Protein AF-A0A9D9DUJ6-F1 (afdb_monomer)

pLDDT: mean 85.89, std 16.17, range [41.5, 97.38]

Mean predicted aligned error: 7.03 Å

Structure (mmCIF, N/CA/C/O backbone):
data_AF-A0A9D9DUJ6-F1
#
_entry.id   AF-A0A9D9DUJ6-F1
#
loop_
_atom_site.group_PDB
_atom_site.id
_atom_site.type_symbol
_atom_site.label_atom_id
_atom_site.label_alt_id
_atom_site.label_comp_id
_atom_site.label_asym_id
_atom_site.label_entity_id
_atom_site.label_seq_id
_atom_site.pdbx_PDB_ins_code
_atom_site.Cartn_x
_atom_site.Cartn_y
_atom_site.Cartn_z
_atom_site.occupancy
_atom_site.B_iso_or_equiv
_atom_site.auth_seq_id
_atom_site.auth_comp_id
_atom_site.auth_asym_id
_atom_site.auth_atom_id
_atom_site.pdbx_PDB_model_num
ATOM 1 N N . MET A 1 1 ? 1.454 15.349 -31.235 1.00 41.50 1 MET A N 1
ATOM 2 C CA . MET A 1 1 ? 2.273 14.343 -30.536 1.00 41.50 1 MET A CA 1
ATOM 3 C C . MET A 1 1 ? 1.724 14.280 -29.131 1.00 41.50 1 MET A C 1
ATOM 5 O O . MET A 1 1 ? 2.059 15.144 -28.350 1.00 41.50 1 MET A O 1
ATOM 9 N N . ASP A 1 2 ? 0.803 13.371 -28.855 1.00 56.22 2 ASP A N 1
ATOM 10 C CA . AS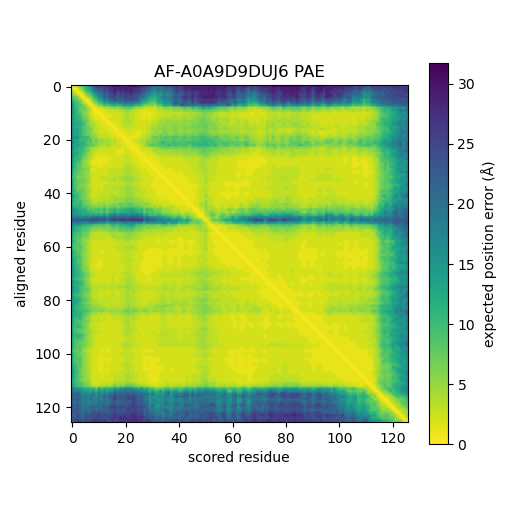P A 1 2 ? 0.225 13.199 -27.519 1.00 56.22 2 ASP A CA 1
ATOM 11 C C . ASP A 1 2 ? -0.470 11.842 -27.498 1.00 56.22 2 ASP A C 1
ATOM 13 O O . ASP A 1 2 ? -1.042 11.473 -28.523 1.00 56.22 2 ASP A O 1
ATOM 17 N N . ASN A 1 3 ? -0.345 11.116 -26.381 1.00 49.31 3 ASN A N 1
ATOM 18 C CA . ASN A 1 3 ? -1.138 9.954 -25.927 1.00 49.31 3 ASN A CA 1
ATOM 19 C C . ASN A 1 3 ? -0.272 8.948 -25.142 1.00 49.31 3 ASN A C 1
ATOM 21 O O . ASN A 1 3 ? -0.296 7.745 -25.405 1.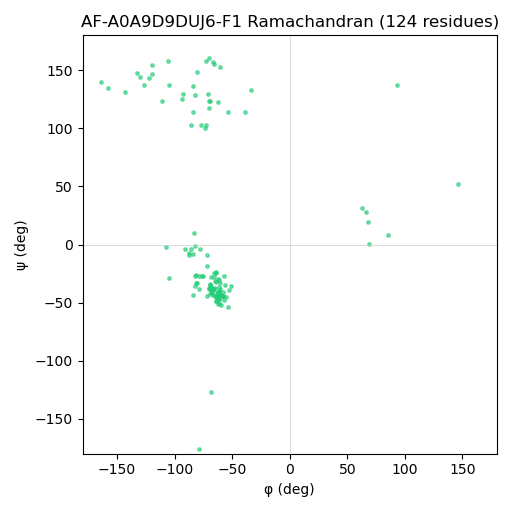00 49.31 3 ASN A O 1
ATOM 25 N N . ALA A 1 4 ? 0.458 9.408 -24.122 1.00 45.84 4 ALA A N 1
ATOM 26 C CA . ALA A 1 4 ? 0.681 8.539 -22.970 1.00 45.84 4 ALA A CA 1
ATOM 27 C C . ALA A 1 4 ? -0.655 8.509 -22.213 1.00 45.84 4 ALA A C 1
ATOM 29 O O . ALA A 1 4 ? -1.048 9.493 -21.593 1.00 45.84 4 ALA A O 1
ATOM 30 N N . PHE A 1 5 ? -1.414 7.434 -22.429 1.00 51.53 5 PHE A N 1
ATOM 31 C CA . PHE A 1 5 ? -2.761 7.183 -21.921 1.00 51.53 5 PHE A CA 1
ATOM 32 C C . PHE A 1 5 ? -3.002 7.768 -20.523 1.00 51.53 5 PHE A C 1
ATOM 34 O O . PHE A 1 5 ? -2.212 7.523 -19.614 1.00 51.53 5 PHE A O 1
ATOM 41 N N . LYS A 1 6 ? -4.144 8.457 -20.348 1.00 54.38 6 LYS A N 1
ATOM 42 C CA . LYS A 1 6 ? -4.743 8.737 -19.032 1.00 54.38 6 LYS A CA 1
ATOM 43 C C . LYS A 1 6 ? -4.570 7.493 -18.163 1.00 54.38 6 LYS A C 1
ATOM 45 O O . LYS A 1 6 ? -5.107 6.438 -18.506 1.00 54.38 6 LYS A O 1
ATOM 50 N N . THR A 1 7 ? -3.776 7.604 -17.107 1.00 58.25 7 THR A N 1
ATOM 51 C CA . THR A 1 7 ? -3.497 6.512 -16.182 1.00 58.25 7 THR A CA 1
ATOM 52 C C . THR A 1 7 ? -4.828 5.962 -15.684 1.00 58.25 7 THR A C 1
ATOM 54 O O . THR A 1 7 ? -5.603 6.680 -15.058 1.00 58.25 7 THR A O 1
ATOM 57 N N . LYS A 1 8 ? -5.151 4.713 -16.042 1.00 75.50 8 LYS A N 1
ATOM 58 C CA . LYS A 1 8 ? -6.394 4.076 -15.604 1.00 75.50 8 LYS A CA 1
ATOM 59 C C . LYS A 1 8 ? -6.201 3.648 -14.158 1.00 75.50 8 LYS A C 1
ATOM 61 O O . LYS A 1 8 ? -5.517 2.657 -13.908 1.00 75.50 8 LYS A O 1
ATOM 66 N N . SER A 1 9 ? -6.774 4.406 -13.230 1.00 89.12 9 SER A N 1
ATOM 67 C CA . SER A 1 9 ? -6.972 3.908 -11.879 1.00 89.12 9 SER A CA 1
ATOM 68 C C . SER A 1 9 ? -7.872 2.669 -11.908 1.00 89.12 9 SER A C 1
ATOM 70 O O . SER A 1 9 ? -8.657 2.450 -12.840 1.00 89.12 9 SER A O 1
ATOM 72 N N . ARG A 1 10 ? -7.696 1.802 -10.916 1.00 93.25 10 ARG A N 1
ATOM 73 C CA . ARG A 1 10 ? -8.434 0.555 -10.733 1.00 93.25 10 ARG A CA 1
ATOM 74 C C . ARG A 1 10 ? -9.013 0.548 -9.327 1.00 93.25 10 ARG A C 1
ATOM 76 O O . ARG A 1 10 ? -8.316 0.880 -8.375 1.00 93.25 10 ARG A O 1
ATOM 83 N N . HIS A 1 11 ? -10.262 0.115 -9.216 1.00 95.00 11 HIS A N 1
ATOM 84 C CA . HIS A 1 11 ? -10.893 -0.149 -7.931 1.00 95.00 11 HIS A CA 1
ATOM 85 C C . HIS A 1 11 ? -10.707 -1.623 -7.573 1.00 95.00 11 HIS A C 1
ATOM 87 O O . HIS A 1 11 ? -10.993 -2.493 -8.398 1.00 95.00 11 HIS A O 1
ATOM 93 N N . ILE A 1 12 ? -10.222 -1.899 -6.366 1.00 94.81 12 ILE A N 1
ATOM 94 C CA . ILE A 1 12 ? -9.968 -3.251 -5.866 1.00 94.81 12 ILE A CA 1
ATOM 95 C C . ILE A 1 12 ? -10.603 -3.446 -4.48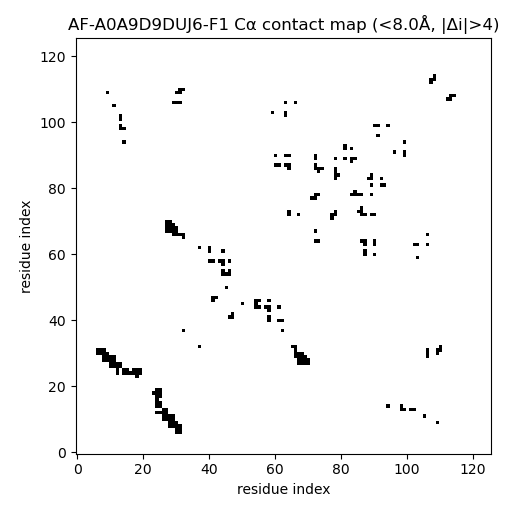8 1.00 94.81 12 ILE A C 1
ATOM 97 O O . ILE A 1 12 ? -10.622 -2.540 -3.656 1.00 94.81 12 ILE A O 1
ATOM 101 N N . CYS A 1 13 ? -11.101 -4.653 -4.231 1.00 94.19 13 CYS A N 1
ATOM 102 C CA . CYS A 1 13 ? -11.514 -5.056 -2.893 1.00 94.19 13 CYS A CA 1
ATOM 103 C C . CYS A 1 13 ? -10.279 -5.589 -2.155 1.00 94.19 13 CYS A C 1
ATOM 105 O O . CYS A 1 13 ? -9.812 -6.695 -2.432 1.00 94.19 13 CYS A O 1
ATOM 107 N N . VAL A 1 14 ? -9.705 -4.777 -1.262 1.00 92.62 14 VAL A N 1
ATOM 108 C CA . VAL A 1 14 ? -8.532 -5.178 -0.459 1.00 92.62 14 VAL A CA 1
ATOM 109 C C . VAL A 1 14 ? -8.957 -5.988 0.764 1.00 92.62 14 VAL A C 1
ATOM 111 O O . VAL A 1 14 ? -8.258 -6.917 1.163 1.00 92.62 14 VAL A O 1
ATOM 114 N N . SER A 1 15 ? -10.101 -5.640 1.354 1.00 92.25 15 SER A N 1
ATOM 115 C CA . SER A 1 15 ? -10.657 -6.310 2.525 1.00 92.25 15 SER A CA 1
ATOM 116 C C . SER A 1 15 ? -12.160 -6.072 2.618 1.00 92.25 15 SER A C 1
ATOM 118 O O . SER A 1 15 ? -12.616 -4.935 2.539 1.00 92.25 15 SER A O 1
ATOM 120 N N . GLU A 1 16 ? -12.916 -7.136 2.887 1.00 92.25 16 GLU A N 1
ATOM 121 C CA . GLU A 1 16 ? -14.362 -7.077 3.147 1.00 92.25 16 GLU A CA 1
ATOM 122 C C . GLU A 1 16 ? -14.707 -6.451 4.512 1.00 92.25 16 GLU A C 1
ATOM 124 O O . GLU A 1 16 ? -15.876 -6.198 4.809 1.00 92.25 16 GLU A O 1
ATOM 129 N N . ARG A 1 17 ? -13.696 -6.210 5.363 1.00 94.50 17 ARG A N 1
ATOM 130 C CA . ARG A 1 17 ? -13.872 -5.662 6.717 1.00 94.50 17 ARG A CA 1
ATOM 131 C C . ARG A 1 17 ? -14.172 -4.171 6.722 1.00 94.50 17 ARG A C 1
ATOM 133 O O . ARG A 1 17 ? -14.780 -3.691 7.674 1.00 94.50 17 ARG A O 1
ATOM 140 N N . PHE A 1 18 ? -13.721 -3.444 5.704 1.00 91.44 18 PHE A N 1
ATOM 141 C CA . PHE A 1 18 ? -14.013 -2.024 5.576 1.00 91.44 18 PHE A CA 1
ATOM 142 C C . PHE A 1 18 ? -15.375 -1.876 4.924 1.00 91.44 18 PHE A C 1
ATOM 144 O O . PHE A 1 18 ? -15.550 -2.272 3.772 1.00 91.44 18 PHE A O 1
ATOM 151 N N . LYS A 1 19 ? -16.329 -1.339 5.679 1.00 91.44 19 LYS A N 1
ATOM 152 C CA . LYS A 1 19 ? -17.693 -1.101 5.224 1.00 91.44 19 LYS A CA 1
ATOM 153 C C . LYS A 1 19 ? -18.036 0.370 5.356 1.00 91.44 19 LYS A C 1
ATOM 155 O O . LYS A 1 19 ? -17.565 1.009 6.297 1.00 91.44 19 LYS A O 1
ATOM 160 N N . ASP A 1 20 ? -18.804 0.879 4.408 1.00 89.44 20 ASP A N 1
ATOM 161 C CA . ASP A 1 20 ? -19.381 2.215 4.485 1.00 89.44 20 ASP A CA 1
ATOM 162 C C . ASP A 1 20 ? -20.616 2.245 5.404 1.00 89.44 20 ASP A C 1
ATOM 164 O O . ASP A 1 20 ? -20.968 1.249 6.049 1.00 89.44 20 ASP A O 1
ATOM 168 N N . ASP A 1 21 ? -21.260 3.410 5.473 1.00 89.19 21 ASP A N 1
ATOM 169 C CA . ASP A 1 21 ? -22.453 3.637 6.290 1.00 89.19 21 ASP A CA 1
ATOM 170 C C . ASP A 1 21 ? -23.658 2.787 5.836 1.00 89.19 21 ASP A C 1
ATOM 172 O O . ASP A 1 21 ? -24.535 2.481 6.648 1.00 89.19 21 ASP A O 1
ATOM 176 N N . ASP A 1 22 ? -23.681 2.357 4.570 1.00 89.19 22 ASP A N 1
ATOM 177 C CA . ASP A 1 22 ? -24.713 1.497 3.982 1.00 89.19 22 ASP A CA 1
ATOM 178 C C . ASP A 1 22 ? -24.408 -0.007 4.175 1.00 89.19 22 ASP A C 1
ATOM 180 O O . ASP A 1 22 ? -25.252 -0.874 3.924 1.00 89.19 22 ASP A O 1
ATOM 184 N N . GLY A 1 23 ? -23.222 -0.340 4.695 1.00 89.69 23 GLY A N 1
ATOM 185 C CA . GLY A 1 23 ? -22.769 -1.705 4.954 1.00 89.69 23 GLY A CA 1
ATOM 186 C C . GLY A 1 23 ? -22.138 -2.401 3.744 1.00 89.69 23 GLY A C 1
ATOM 187 O O . GLY A 1 23 ? -21.845 -3.607 3.832 1.00 89.69 23 GLY A O 1
ATOM 188 N N . GLU A 1 24 ? -21.911 -1.668 2.651 1.00 91.56 24 GLU A N 1
ATOM 189 C CA . GLU A 1 24 ? -21.215 -2.136 1.456 1.00 91.56 24 GLU A CA 1
ATOM 190 C C . GLU A 1 24 ? -19.697 -2.082 1.656 1.00 91.56 24 GLU A C 1
ATOM 192 O O . GLU A 1 24 ? -19.163 -1.267 2.406 1.00 91.56 24 GLU A O 1
ATOM 197 N N . THR A 1 25 ? -18.972 -3.003 1.019 1.00 92.81 25 THR A N 1
ATOM 198 C CA . THR A 1 25 ? -17.514 -3.064 1.153 1.00 92.81 25 THR A CA 1
ATOM 199 C C . THR A 1 25 ? -16.848 -1.891 0.443 1.00 92.81 25 THR A C 1
ATOM 201 O O . THR A 1 25 ? -17.051 -1.668 -0.750 1.00 92.81 25 THR A O 1
ATOM 204 N N . ILE A 1 26 ? -15.966 -1.204 1.165 1.00 93.31 26 ILE A N 1
ATOM 205 C CA . ILE A 1 26 ? -15.208 -0.074 0.643 1.00 93.31 26 ILE A CA 1
ATOM 206 C C . ILE A 1 26 ? -14.178 -0.564 -0.377 1.00 93.31 26 ILE A C 1
ATOM 208 O O . ILE A 1 26 ? -13.235 -1.295 -0.056 1.00 93.31 26 ILE A O 1
ATOM 212 N N . MET A 1 27 ? -14.334 -0.101 -1.613 1.00 94.38 27 MET A N 1
ATOM 213 C CA . MET A 1 27 ? -13.387 -0.350 -2.693 1.00 94.38 27 MET A CA 1
ATOM 214 C C . MET A 1 27 ? -12.220 0.630 -2.606 1.00 94.38 27 MET A C 1
ATOM 216 O O . MET A 1 27 ? -12.412 1.842 -2.551 1.00 94.38 27 MET A O 1
ATOM 220 N N . TRP A 1 28 ? -10.999 0.105 -2.634 1.00 96.31 28 TRP A N 1
ATOM 221 C CA . TRP A 1 28 ? -9.794 0.923 -2.664 1.00 96.31 28 TRP A CA 1
ATOM 222 C C . TRP A 1 28 ? -9.497 1.332 -4.099 1.00 96.31 28 TRP A C 1
ATOM 224 O O . TRP A 1 28 ? -9.552 0.500 -5.007 1.00 96.31 28 TRP A O 1
ATOM 234 N N . GLU A 1 29 ? -9.140 2.59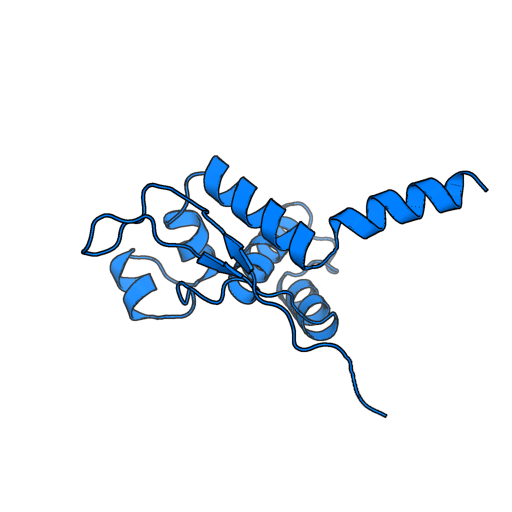3 -4.307 1.00 96.81 29 GLU A N 1
ATOM 235 C CA . GLU A 1 29 ? -8.656 3.067 -5.599 1.00 96.81 29 GLU A CA 1
ATOM 236 C C . GLU A 1 29 ? -7.130 2.987 -5.619 1.00 96.81 29 GLU A C 1
ATOM 238 O O . GLU A 1 29 ? -6.455 3.556 -4.761 1.00 96.81 29 GLU A O 1
ATOM 243 N N . ILE A 1 30 ? -6.578 2.305 -6.619 1.00 96.81 30 ILE A N 1
ATOM 244 C CA . ILE A 1 30 ? -5.143 2.275 -6.898 1.00 96.81 30 ILE A CA 1
ATOM 245 C C . ILE A 1 30 ? -4.863 2.833 -8.292 1.00 96.81 30 ILE A C 1
ATOM 247 O O . ILE A 1 30 ? -5.637 2.640 -9.228 1.00 96.81 30 ILE A O 1
ATOM 251 N N . ALA A 1 31 ? -3.728 3.498 -8.461 1.00 95.31 31 ALA A N 1
ATOM 252 C CA . ALA A 1 31 ? -3.242 3.957 -9.756 1.00 95.31 31 ALA A CA 1
ATOM 253 C C . ALA A 1 31 ? -1.764 3.586 -9.921 1.00 95.31 31 ALA A C 1
ATOM 255 O O . ALA A 1 31 ? -1.027 3.559 -8.930 1.00 95.31 31 ALA A O 1
ATOM 256 N N . PRO A 1 32 ? -1.311 3.303 -11.154 1.00 94.75 32 PRO A N 1
ATOM 257 C CA . PRO A 1 32 ? 0.100 3.056 -11.389 1.00 94.75 32 PRO A CA 1
ATOM 258 C C . PRO A 1 32 ? 0.896 4.354 -11.234 1.00 94.75 32 PRO A C 1
ATOM 260 O O . PRO A 1 32 ? 0.355 5.459 -11.348 1.00 94.75 32 PRO A O 1
ATOM 263 N N . ILE A 1 33 ? 2.194 4.201 -11.018 1.00 94.25 33 ILE A N 1
ATOM 264 C CA . ILE A 1 33 ? 3.145 5.303 -10.939 1.00 94.25 33 ILE A CA 1
ATOM 265 C C . ILE A 1 33 ? 3.999 5.358 -12.202 1.00 94.25 33 ILE A C 1
ATOM 267 O O . ILE A 1 33 ? 4.170 4.377 -12.926 1.00 94.25 33 ILE A O 1
ATOM 271 N N . THR A 1 34 ? 4.556 6.528 -12.472 1.00 93.19 34 THR A N 1
ATOM 272 C CA . THR A 1 34 ? 5.564 6.692 -13.520 1.00 93.19 34 THR A CA 1
ATOM 273 C C . THR A 1 34 ? 6.903 6.085 -13.088 1.00 93.19 34 THR A C 1
ATOM 275 O O . THR A 1 34 ? 7.191 5.982 -11.895 1.00 93.19 34 THR A O 1
ATOM 278 N N . GLU A 1 35 ? 7.784 5.745 -14.039 1.00 92.56 35 GLU A N 1
ATOM 279 C CA . GLU A 1 35 ? 9.133 5.268 -13.677 1.00 92.56 35 GLU A CA 1
ATOM 280 C C . GLU A 1 35 ? 9.928 6.339 -12.912 1.00 92.56 35 GLU A C 1
ATOM 282 O O . GLU A 1 35 ? 10.688 6.003 -12.014 1.00 92.56 35 GLU A O 1
ATOM 287 N N . ARG A 1 36 ? 9.684 7.632 -13.167 1.00 93.56 36 ARG A N 1
ATOM 288 C CA . ARG A 1 36 ? 10.293 8.724 -12.393 1.00 93.56 36 ARG A CA 1
ATOM 289 C C . ARG A 1 36 ? 9.910 8.669 -10.911 1.00 93.56 36 ARG A C 1
ATOM 291 O O . ARG A 1 36 ? 10.752 8.877 -10.044 1.00 93.56 36 ARG A O 1
ATOM 298 N N . GLU A 1 37 ? 8.638 8.418 -10.612 1.00 95.44 37 GLU A N 1
ATOM 299 C CA . GLU A 1 37 ? 8.185 8.229 -9.229 1.00 95.44 37 GLU A CA 1
ATOM 300 C C . GLU A 1 37 ? 8.772 6.947 -8.631 1.00 95.44 37 GLU A C 1
ATOM 302 O O . GLU A 1 37 ? 9.177 6.942 -7.471 1.00 95.44 37 GLU A O 1
ATOM 307 N N . ASN A 1 38 ? 8.873 5.880 -9.426 1.00 94.81 38 ASN A N 1
ATOM 308 C CA . ASN A 1 38 ? 9.463 4.613 -9.005 1.00 94.81 38 ASN A CA 1
ATOM 309 C C . ASN A 1 38 ? 10.944 4.762 -8.615 1.00 94.81 38 ASN A C 1
ATOM 311 O O . ASN A 1 38 ? 11.361 4.290 -7.557 1.00 94.81 38 ASN A O 1
ATOM 315 N N . GLU A 1 39 ? 11.739 5.446 -9.440 1.00 94.38 39 GLU A N 1
ATOM 316 C CA . GLU A 1 39 ? 13.143 5.766 -9.160 1.00 94.38 39 GLU A CA 1
ATOM 317 C C . GLU A 1 39 ? 13.295 6.566 -7.866 1.00 94.38 39 GLU A C 1
ATOM 319 O O . GLU A 1 39 ? 14.143 6.237 -7.033 1.00 94.38 39 GLU A O 1
ATOM 324 N N . GLU A 1 40 ? 12.440 7.568 -7.655 1.00 95.44 40 GLU A N 1
ATOM 325 C CA . GLU A 1 40 ? 12.461 8.364 -6.430 1.00 95.44 40 GLU A CA 1
ATOM 326 C C . GLU A 1 40 ? 12.137 7.513 -5.196 1.00 95.44 40 GLU A C 1
ATOM 328 O O . GLU A 1 40 ? 12.827 7.600 -4.180 1.00 95.44 40 GLU A O 1
ATOM 333 N N . ILE A 1 41 ? 11.153 6.614 -5.286 1.00 95.00 41 ILE A N 1
ATOM 334 C CA . ILE A 1 41 ? 10.825 5.693 -4.192 1.00 95.00 41 ILE A CA 1
ATOM 335 C C . ILE A 1 41 ? 11.997 4.747 -3.905 1.00 95.00 41 ILE A C 1
ATOM 337 O O . ILE A 1 41 ? 12.356 4.566 -2.739 1.00 95.00 41 ILE A O 1
ATOM 341 N N . LYS A 1 42 ? 12.635 4.172 -4.934 1.00 91.56 42 LYS A N 1
ATOM 342 C CA . LYS A 1 42 ? 13.823 3.310 -4.774 1.00 91.56 42 LYS A CA 1
ATOM 343 C C . LYS A 1 42 ? 14.960 4.053 -4.077 1.00 91.56 42 LYS A C 1
ATOM 345 O O . LYS A 1 42 ? 15.562 3.513 -3.147 1.00 91.56 42 LYS A O 1
ATOM 350 N N . ARG A 1 43 ? 15.218 5.299 -4.485 1.00 91.88 43 ARG A N 1
ATOM 351 C CA . ARG A 1 43 ? 16.240 6.170 -3.892 1.00 91.88 43 ARG A CA 1
ATOM 352 C C . ARG A 1 43 ? 15.946 6.452 -2.420 1.00 91.88 43 ARG A C 1
ATOM 354 O O . ARG A 1 43 ? 16.807 6.236 -1.577 1.00 91.88 43 ARG A O 1
ATOM 361 N N . LEU A 1 44 ? 14.724 6.876 -2.096 1.00 91.00 44 LEU A N 1
ATOM 362 C CA . LEU A 1 44 ? 14.314 7.175 -0.718 1.00 91.00 44 LEU A CA 1
ATOM 363 C C . LEU A 1 44 ? 14.294 5.939 0.191 1.00 91.00 44 LEU A C 1
ATOM 365 O O . LEU A 1 44 ? 14.410 6.066 1.408 1.00 91.00 44 LEU A O 1
ATOM 369 N N . SER A 1 45 ? 14.145 4.752 -0.392 1.00 89.06 45 SER A N 1
ATOM 370 C CA . SER A 1 45 ? 14.133 3.482 0.340 1.00 89.06 45 SER A CA 1
ATOM 371 C C . SER A 1 45 ? 15.531 2.907 0.577 1.00 89.06 45 SER A C 1
ATOM 373 O O . SER A 1 45 ? 15.646 1.870 1.225 1.00 89.06 45 SER A O 1
ATOM 375 N N . GLY A 1 46 ? 16.585 3.538 0.043 1.00 86.12 46 GLY A N 1
ATOM 376 C CA . GLY A 1 46 ? 17.947 3.000 0.083 1.00 86.12 46 GLY A CA 1
ATOM 377 C C . GLY A 1 46 ? 18.078 1.680 -0.681 1.00 86.12 46 GLY A C 1
ATOM 378 O O . GLY A 1 46 ? 18.851 0.805 -0.292 1.00 86.12 46 GLY A O 1
ATOM 379 N N . PHE A 1 47 ? 17.280 1.497 -1.742 1.00 79.19 47 PHE A N 1
ATOM 380 C CA . PHE A 1 47 ? 17.255 0.261 -2.533 1.00 79.19 47 PHE A CA 1
ATOM 381 C C . PHE A 1 47 ? 18.587 0.009 -3.254 1.00 79.19 47 PHE A C 1
ATOM 383 O O . PHE A 1 47 ? 18.984 -1.135 -3.453 1.00 79.19 47 PHE A O 1
ATOM 390 N N . PHE A 1 48 ? 19.293 1.079 -3.627 1.00 79.19 48 PHE A N 1
ATOM 391 C CA . PHE A 1 48 ? 20.594 1.009 -4.296 1.00 79.19 48 PHE A CA 1
ATOM 392 C C . PHE A 1 48 ? 21.781 0.925 -3.325 1.00 79.19 48 PHE A C 1
ATOM 394 O O . PHE A 1 48 ? 22.894 0.642 -3.758 1.00 79.19 48 PHE A O 1
ATOM 401 N N . ASP A 1 49 ? 21.555 1.107 -2.022 1.00 77.50 49 ASP A N 1
ATOM 402 C CA . ASP A 1 49 ? 22.624 1.252 -1.024 1.00 77.50 49 ASP A CA 1
ATOM 403 C C . ASP A 1 49 ? 23.188 -0.099 -0.538 1.00 77.50 49 ASP A C 1
ATOM 405 O O . ASP A 1 49 ? 23.916 -0.161 0.450 1.00 77.50 49 ASP A O 1
ATOM 409 N N . GLY A 1 50 ? 22.830 -1.212 -1.188 1.00 64.31 50 GLY A N 1
ATOM 410 C CA . GLY A 1 50 ? 23.265 -2.564 -0.807 1.00 64.31 50 GLY A CA 1
ATOM 411 C C . GLY A 1 50 ? 22.679 -3.078 0.518 1.00 64.31 50 GLY A C 1
ATOM 412 O O . GLY A 1 50 ? 22.966 -4.205 0.922 1.00 64.31 50 GLY A O 1
ATOM 413 N N . CYS A 1 51 ? 21.839 -2.284 1.187 1.00 61.84 51 CYS A N 1
ATOM 414 C CA . CYS A 1 51 ? 21.094 -2.679 2.377 1.00 61.84 51 CYS A CA 1
ATOM 415 C C . CYS A 1 51 ? 20.016 -3.704 1.993 1.00 61.84 51 CYS A C 1
ATOM 417 O O . CYS A 1 51 ? 19.207 -3.457 1.107 1.00 61.84 51 CYS A O 1
ATOM 419 N N . GLY A 1 52 ? 20.044 -4.878 2.630 1.00 73.44 52 GLY A N 1
ATOM 420 C CA . GLY A 1 52 ? 19.259 -6.061 2.261 1.00 73.44 52 GLY A CA 1
ATOM 421 C C . GLY A 1 52 ? 17.738 -5.955 2.469 1.00 73.44 52 GLY A C 1
ATOM 422 O O . GLY A 1 52 ? 17.063 -5.074 1.947 1.00 73.44 52 GLY A O 1
ATOM 423 N N . LYS A 1 53 ? 17.164 -6.921 3.198 1.00 78.94 53 LYS A N 1
ATOM 424 C CA . LYS A 1 53 ? 15.707 -7.131 3.331 1.00 78.94 53 LYS A CA 1
ATOM 425 C C . LYS A 1 53 ? 14.922 -5.867 3.734 1.00 78.94 53 LYS A C 1
ATOM 427 O O . LYS A 1 53 ? 13.826 -5.654 3.222 1.00 78.94 53 LYS A O 1
ATOM 432 N N . ASP A 1 54 ? 15.502 -5.012 4.572 1.00 84.81 54 ASP A N 1
ATOM 433 C CA . ASP A 1 54 ? 14.857 -3.798 5.085 1.00 84.81 54 ASP A CA 1
ATOM 434 C C . ASP A 1 54 ? 14.621 -2.730 4.004 1.00 84.81 54 ASP A C 1
ATOM 436 O O . ASP A 1 54 ? 13.575 -2.080 4.000 1.00 84.81 54 ASP A O 1
ATOM 440 N N . SER A 1 55 ? 15.553 -2.547 3.059 1.00 86.94 55 SER A N 1
ATOM 441 C CA . SER A 1 55 ? 15.375 -1.587 1.955 1.00 86.94 55 SER A CA 1
ATOM 442 C C . SER A 1 55 ? 14.289 -2.046 0.986 1.00 86.94 55 SER A C 1
ATOM 444 O O . SER A 1 55 ? 13.531 -1.230 0.461 1.00 86.94 55 SER A O 1
ATOM 446 N N . ILE A 1 56 ? 14.173 -3.362 0.780 1.00 87.81 56 ILE A N 1
ATOM 447 C CA . ILE A 1 56 ? 13.097 -3.959 -0.020 1.00 87.81 56 ILE A CA 1
ATOM 448 C C . ILE A 1 56 ? 11.750 -3.721 0.662 1.00 87.81 56 ILE A C 1
ATOM 450 O O . ILE A 1 56 ? 10.791 -3.326 0.002 1.00 87.81 56 ILE A O 1
ATOM 454 N N . GLU A 1 57 ? 11.673 -3.921 1.977 1.00 89.69 57 GLU A N 1
ATOM 455 C CA . GLU A 1 57 ? 10.437 -3.699 2.724 1.00 89.69 57 GLU A CA 1
ATOM 456 C C . GLU A 1 57 ? 9.990 -2.230 2.676 1.00 89.69 57 GLU A C 1
ATOM 458 O O . GLU A 1 57 ? 8.817 -1.970 2.407 1.00 89.69 57 GLU A O 1
ATOM 463 N N . LYS A 1 58 ? 10.920 -1.281 2.859 1.00 91.88 58 LYS A N 1
ATOM 464 C CA . LYS A 1 58 ? 10.660 0.166 2.735 1.00 91.88 58 LYS A CA 1
ATOM 465 C C . LYS A 1 58 ? 10.208 0.560 1.331 1.00 91.88 58 LYS A C 1
ATOM 467 O O . LYS A 1 58 ? 9.292 1.363 1.169 1.00 91.88 58 LYS A O 1
ATOM 472 N N . TYR A 1 59 ? 10.827 -0.023 0.307 1.00 93.94 59 TYR A N 1
ATOM 473 C CA . TYR A 1 59 ? 10.423 0.202 -1.078 1.00 93.94 59 TYR A CA 1
ATOM 474 C C . TYR A 1 59 ? 8.983 -0.259 -1.314 1.00 93.94 59 TYR A C 1
ATOM 476 O O . TYR A 1 59 ? 8.183 0.493 -1.868 1.00 93.94 59 TYR A O 1
ATOM 484 N N . ILE A 1 60 ? 8.627 -1.459 -0.846 1.00 94.31 60 ILE A N 1
ATOM 485 C CA . ILE A 1 60 ? 7.276 -2.005 -1.009 1.00 94.31 60 ILE A CA 1
ATOM 486 C C . ILE A 1 60 ? 6.244 -1.153 -0.258 1.00 94.31 60 ILE A C 1
ATOM 488 O O . ILE A 1 60 ? 5.205 -0.834 -0.837 1.00 94.31 60 ILE A O 1
ATOM 492 N N . SER A 1 61 ? 6.506 -0.742 0.989 1.00 95.19 61 SER A N 1
ATOM 493 C CA . SER A 1 61 ? 5.570 0.107 1.744 1.00 95.19 61 SER A CA 1
ATOM 494 C C . SER A 1 61 ? 5.348 1.458 1.074 1.00 95.19 61 SER A C 1
ATOM 496 O O . SER A 1 61 ? 4.200 1.863 0.898 1.00 95.19 61 SER A O 1
ATOM 498 N N . ARG A 1 62 ? 6.415 2.125 0.628 1.00 96.19 62 ARG A N 1
ATOM 499 C CA . ARG A 1 62 ? 6.321 3.421 -0.066 1.00 96.19 62 ARG A CA 1
ATOM 500 C C . ARG A 1 62 ? 5.638 3.321 -1.419 1.00 96.19 62 ARG A C 1
ATOM 502 O O . ARG A 1 62 ? 4.840 4.188 -1.766 1.00 96.19 62 ARG A O 1
ATOM 509 N N . LEU A 1 63 ? 5.917 2.254 -2.164 1.00 96.50 63 LEU A N 1
ATOM 510 C CA . LEU A 1 63 ? 5.221 1.960 -3.409 1.00 96.50 63 LEU A CA 1
ATOM 511 C C . LEU A 1 63 ? 3.719 1.795 -3.160 1.00 96.50 63 LEU A C 1
ATOM 513 O O . LEU A 1 63 ? 2.919 2.354 -3.910 1.00 96.50 63 LEU A O 1
ATOM 517 N N . CYS A 1 64 ? 3.341 1.087 -2.089 1.00 97.19 64 CYS A N 1
ATOM 518 C CA . CYS A 1 64 ? 1.939 0.923 -1.719 1.00 97.19 64 CYS A CA 1
ATOM 519 C C . CYS A 1 64 ? 1.267 2.266 -1.442 1.00 97.19 64 CYS A C 1
ATOM 521 O O . CYS A 1 64 ? 0.257 2.580 -2.067 1.00 97.19 64 CYS A O 1
ATOM 523 N N . VAL A 1 65 ? 1.877 3.078 -0.575 1.00 97.25 65 VAL A N 1
ATOM 524 C CA . VAL A 1 65 ? 1.380 4.417 -0.231 1.00 97.25 65 VAL A CA 1
ATOM 525 C C . VAL A 1 65 ? 1.189 5.278 -1.477 1.00 97.25 65 VAL A C 1
ATOM 527 O O . VAL A 1 65 ? 0.151 5.905 -1.634 1.00 97.25 65 VAL A O 1
ATOM 530 N N . LYS A 1 66 ? 2.155 5.277 -2.404 1.00 96.88 66 LYS A N 1
ATOM 531 C CA . LYS A 1 66 ? 2.070 6.127 -3.597 1.00 96.88 66 LYS A CA 1
ATOM 532 C C . LYS A 1 66 ? 0.975 5.690 -4.576 1.00 96.88 66 LYS A C 1
ATOM 534 O O . LYS A 1 66 ? 0.387 6.541 -5.254 1.00 96.88 66 LYS A O 1
ATOM 539 N N . CYS A 1 67 ? 0.735 4.383 -4.684 1.00 96.81 67 CYS A N 1
ATOM 540 C CA . CYS A 1 67 ? -0.233 3.826 -5.628 1.00 96.81 67 CYS A CA 1
ATOM 541 C C . CYS A 1 67 ? -1.673 3.910 -5.115 1.00 96.81 67 CYS A C 1
ATOM 543 O O . CYS A 1 67 ? -2.573 4.087 -5.932 1.00 96.81 67 CYS A O 1
ATOM 545 N N . VAL A 1 68 ? -1.907 3.804 -3.805 1.00 97.25 68 VAL A N 1
ATOM 546 C CA . VAL A 1 68 ? -3.248 3.950 -3.219 1.00 97.25 68 VAL A CA 1
ATOM 547 C C . VAL A 1 68 ? -3.692 5.414 -3.311 1.00 97.25 68 VAL A C 1
ATOM 549 O O . VAL A 1 68 ? -2.985 6.318 -2.875 1.00 97.25 68 VAL A O 1
ATOM 552 N N . LYS A 1 69 ? -4.847 5.646 -3.938 1.00 95.94 69 LYS A N 1
ATOM 553 C CA . LYS A 1 69 ? -5.506 6.957 -4.082 1.00 95.94 69 LYS A CA 1
ATOM 554 C C . LYS A 1 69 ? -6.700 7.103 -3.156 1.00 95.94 69 LYS A C 1
ATOM 556 O O . LYS A 1 69 ? -7.000 8.211 -2.727 1.00 95.94 69 LYS A O 1
ATOM 561 N N . TYR A 1 70 ? -7.340 5.986 -2.830 1.00 95.00 70 TYR A N 1
ATOM 562 C CA . TYR A 1 70 ? -8.374 5.932 -1.817 1.00 95.00 70 TYR A CA 1
ATOM 563 C C . TYR A 1 70 ? -8.276 4.610 -1.043 1.00 95.00 70 TYR A C 1
ATOM 565 O O . TYR A 1 70 ? -8.199 3.555 -1.684 1.00 95.00 70 TYR A O 1
ATOM 573 N N . PRO A 1 71 ? -8.287 4.639 0.302 1.00 94.69 71 PRO A N 1
ATOM 574 C CA . PRO A 1 71 ? -8.282 5.833 1.158 1.00 94.69 71 PRO A CA 1
ATOM 575 C C . PRO A 1 71 ? -6.976 6.639 1.030 1.00 94.69 71 PRO A C 1
ATOM 577 O O . PRO A 1 71 ? -5.946 6.086 0.648 1.00 94.69 71 PRO A O 1
ATOM 580 N N . ASP A 1 72 ? -7.010 7.940 1.331 1.00 95.44 72 ASP A N 1
ATOM 581 C CA . ASP A 1 72 ? -5.792 8.761 1.343 1.00 95.44 72 ASP A CA 1
ATOM 582 C C . ASP A 1 72 ? -4.940 8.401 2.566 1.00 95.44 72 ASP A C 1
ATOM 584 O O . ASP A 1 72 ? -5.236 8.783 3.694 1.00 95.44 72 ASP A O 1
ATOM 588 N N . LEU A 1 73 ? -3.879 7.626 2.341 1.00 96.06 73 LEU A N 1
ATOM 589 C CA . LEU A 1 73 ? -2.990 7.171 3.407 1.00 96.06 73 LEU A CA 1
ATOM 590 C C . LEU A 1 73 ? -2.116 8.303 3.970 1.00 96.06 73 LEU A C 1
ATOM 592 O O . LEU A 1 73 ? -1.562 8.153 5.060 1.00 96.06 73 LEU A O 1
ATOM 596 N N . GLU A 1 74 ? -1.965 9.416 3.247 1.00 95.50 74 GLU A N 1
ATOM 597 C CA . GLU A 1 74 ? -1.248 10.602 3.721 1.00 95.50 74 GLU A CA 1
ATOM 598 C C . GLU A 1 74 ? -2.145 11.520 4.569 1.00 95.50 74 GLU A C 1
ATOM 600 O O . GLU A 1 74 ? -1.622 12.423 5.227 1.00 95.50 74 GLU A O 1
ATOM 605 N N . ASP A 1 75 ? -3.454 11.248 4.641 1.00 96.62 75 ASP A N 1
ATOM 606 C CA . ASP A 1 75 ? -4.386 11.993 5.484 1.00 96.62 75 ASP A CA 1
ATOM 607 C C . ASP A 1 75 ? -4.035 11.854 6.973 1.00 96.62 75 ASP A C 1
ATOM 609 O O . ASP A 1 75 ? -3.968 10.760 7.545 1.00 96.62 75 ASP A O 1
ATOM 613 N N . ILE A 1 76 ? -3.808 13.002 7.611 1.00 95.00 76 ILE A N 1
ATOM 614 C CA . ILE A 1 76 ? -3.371 13.070 9.007 1.00 95.00 76 ILE A CA 1
ATOM 615 C C . ILE A 1 76 ? -4.482 12.574 9.931 1.00 95.00 76 ILE A C 1
ATOM 617 O O . ILE A 1 76 ? -4.204 11.816 10.856 1.00 95.00 76 ILE A O 1
ATOM 621 N N . SER A 1 77 ? -5.736 12.948 9.669 1.00 95.06 77 SER A N 1
ATOM 622 C CA . SER A 1 77 ? -6.864 12.543 10.508 1.00 95.06 77 SER A CA 1
ATOM 623 C C . SER A 1 77 ? -7.087 11.029 10.471 1.00 95.06 77 SER A C 1
ATOM 625 O O . SER A 1 77 ? -7.360 10.418 11.506 1.00 95.06 77 SER A O 1
ATOM 627 N N . LEU A 1 78 ? -6.892 10.393 9.314 1.00 94.31 78 LEU A N 1
ATOM 628 C CA . LEU A 1 78 ? -6.915 8.945 9.173 1.00 94.31 78 LEU A CA 1
ATOM 629 C C . LEU A 1 78 ? -5.776 8.303 9.971 1.00 94.31 78 LEU A C 1
ATOM 631 O O . LEU A 1 78 ? -6.030 7.392 10.758 1.00 94.31 78 LEU A O 1
ATOM 635 N N . GLN A 1 79 ? -4.542 8.794 9.841 1.00 95.88 79 GLN A N 1
ATOM 636 C CA . GLN A 1 79 ? -3.403 8.293 10.622 1.00 95.88 79 GLN A CA 1
ATOM 637 C C . GLN A 1 79 ? -3.641 8.412 12.138 1.00 95.88 79 GLN A C 1
ATOM 639 O O . GLN A 1 79 ? -3.431 7.446 12.878 1.00 95.88 79 GLN A O 1
ATOM 644 N N . GLU A 1 80 ? -4.156 9.555 12.594 1.00 95.69 80 GLU A N 1
ATOM 645 C CA . GLU A 1 80 ? -4.509 9.800 13.995 1.00 95.69 80 GLU A CA 1
ATOM 646 C C . GLU A 1 80 ? -5.611 8.857 14.487 1.00 95.69 80 GLU A C 1
ATOM 648 O O . GLU A 1 80 ? -5.498 8.316 15.587 1.00 95.69 80 GLU A O 1
ATOM 653 N N . SER A 1 81 ? -6.634 8.586 13.668 1.00 94.75 81 SER A N 1
ATOM 654 C CA . SER A 1 81 ? -7.718 7.658 14.027 1.00 94.75 81 SER A CA 1
ATOM 655 C C . SER A 1 81 ? -7.228 6.223 14.263 1.00 94.75 81 SER A C 1
ATOM 657 O O . SER A 1 81 ? -7.786 5.506 15.093 1.00 94.75 81 SER A O 1
ATOM 659 N N . TYR A 1 82 ? -6.145 5.825 13.586 1.00 93.56 82 TYR A N 1
ATOM 660 C CA . TYR A 1 82 ? -5.472 4.538 13.778 1.00 93.56 82 TYR A CA 1
ATOM 661 C C . TYR A 1 82 ? -4.353 4.590 14.831 1.00 93.56 82 TYR A C 1
ATOM 663 O O . TYR A 1 82 ? -3.764 3.555 15.144 1.00 93.56 82 TYR A O 1
ATOM 671 N N . GLY A 1 83 ? -4.053 5.764 15.397 1.00 95.00 83 GLY A N 1
ATOM 672 C CA . GLY A 1 83 ? -3.012 5.947 16.408 1.00 95.00 83 GLY A CA 1
ATOM 673 C C . GLY A 1 83 ? -1.594 5.702 15.886 1.00 95.00 83 GLY A C 1
ATOM 674 O O . GLY A 1 83 ? -0.721 5.284 16.648 1.00 95.00 83 GLY A O 1
ATOM 675 N N . VAL A 1 84 ? -1.358 5.922 14.592 1.00 94.69 84 VAL A N 1
ATOM 676 C CA . VAL A 1 84 ? -0.072 5.666 13.930 1.00 94.69 84 VAL A CA 1
ATOM 677 C C . VAL A 1 84 ? 0.501 6.939 13.328 1.00 94.69 84 VAL A C 1
ATOM 679 O O . VAL A 1 84 ? -0.225 7.860 12.977 1.00 94.69 84 VAL A O 1
ATOM 682 N N . PHE A 1 85 ? 1.824 6.973 13.179 1.00 93.00 85 PHE A N 1
ATOM 683 C CA . PHE A 1 85 ? 2.514 8.049 12.478 1.00 93.00 85 PHE A CA 1
ATOM 684 C C . PHE A 1 85 ? 3.107 7.524 11.170 1.00 93.00 85 PHE A C 1
ATOM 686 O O . PHE A 1 85 ? 3.905 6.578 11.167 1.00 93.00 85 PHE A O 1
ATOM 693 N N . GLY A 1 86 ? 2.725 8.163 10.066 1.00 95.00 86 GLY A N 1
ATOM 694 C CA . GLY A 1 86 ? 3.214 7.875 8.726 1.00 95.00 86 GLY A CA 1
ATOM 695 C C . GLY A 1 86 ? 2.350 6.877 7.955 1.00 95.00 86 GLY A C 1
ATOM 696 O O . GLY A 1 86 ? 1.969 5.816 8.454 1.00 95.00 86 GLY A O 1
ATOM 697 N N . ALA A 1 87 ? 2.128 7.196 6.681 1.00 96.12 87 ALA A N 1
ATOM 698 C CA . ALA A 1 87 ? 1.326 6.414 5.742 1.00 96.12 87 ALA A CA 1
ATOM 699 C C . ALA A 1 87 ? 1.803 4.954 5.582 1.00 96.12 87 ALA A C 1
ATOM 701 O O . ALA A 1 87 ? 0.999 4.035 5.435 1.00 96.12 87 ALA A O 1
ATOM 702 N N . GLU A 1 88 ? 3.119 4.720 5.648 1.00 95.00 88 GLU A N 1
ATOM 703 C CA . GLU A 1 88 ? 3.708 3.375 5.552 1.00 95.00 88 GLU A CA 1
ATOM 704 C C . GLU A 1 88 ? 3.324 2.484 6.741 1.00 95.00 88 GLU A C 1
ATOM 706 O O . GLU A 1 88 ? 3.082 1.287 6.574 1.00 95.00 88 GLU A O 1
ATOM 711 N N . THR A 1 89 ? 3.271 3.068 7.940 1.00 95.38 89 THR A N 1
ATOM 712 C CA . THR A 1 89 ? 2.821 2.383 9.155 1.00 95.38 89 THR A CA 1
ATOM 713 C C . THR A 1 89 ? 1.316 2.166 9.085 1.00 95.38 89 THR A C 1
ATOM 715 O O . THR A 1 89 ? 0.850 1.058 9.329 1.00 95.38 89 THR A O 1
ATOM 718 N N . LEU A 1 90 ? 0.569 3.193 8.665 1.00 97.06 90 LEU A N 1
ATOM 719 C CA . LEU A 1 90 ? -0.884 3.142 8.536 1.00 97.06 90 LEU A CA 1
ATOM 720 C C . LEU A 1 90 ? -1.355 1.975 7.674 1.00 97.06 90 LEU A C 1
ATOM 722 O O . LEU A 1 90 ? -2.137 1.157 8.150 1.00 97.06 90 LEU A O 1
ATOM 726 N N . VAL A 1 91 ? -0.845 1.832 6.450 1.00 95.75 91 VAL A N 1
ATOM 727 C CA . VAL A 1 91 ? -1.295 0.752 5.556 1.00 95.75 91 VAL A CA 1
ATOM 728 C C . VAL A 1 91 ? -1.030 -0.644 6.138 1.00 95.75 91 VAL A C 1
ATOM 730 O O . VAL A 1 91 ? -1.838 -1.553 5.950 1.00 95.75 91 VAL A O 1
ATOM 733 N N . LYS A 1 92 ? 0.062 -0.817 6.896 1.00 95.19 92 LYS A N 1
ATOM 734 C CA . LYS A 1 92 ? 0.389 -2.077 7.587 1.00 95.19 92 LYS A CA 1
ATO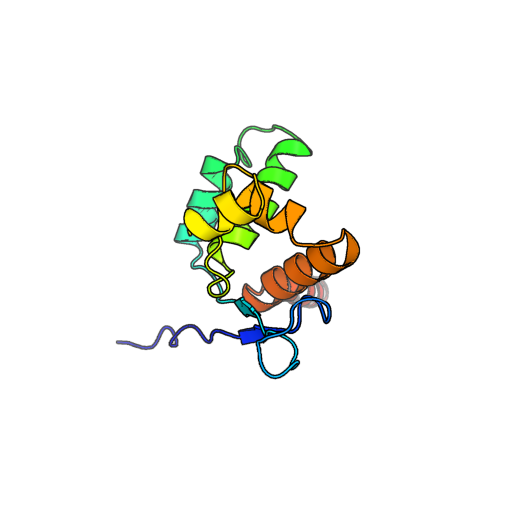M 735 C C . LYS A 1 92 ? -0.458 -2.306 8.841 1.00 95.19 92 LYS A C 1
ATOM 737 O O . LYS A 1 92 ? -0.667 -3.453 9.217 1.00 95.19 92 LYS A O 1
ATOM 742 N N . SER A 1 93 ? -0.941 -1.244 9.479 1.00 95.44 93 SER A N 1
ATOM 743 C CA . SER A 1 93 ? -1.840 -1.317 10.636 1.00 95.44 93 SER A CA 1
ATOM 744 C C . SER A 1 93 ? -3.298 -1.545 10.237 1.00 95.44 93 SER A C 1
ATOM 746 O O . SER A 1 93 ? -4.028 -2.218 10.961 1.00 95.44 93 SER A O 1
ATOM 748 N N . MET A 1 94 ? -3.726 -1.019 9.087 1.00 94.94 94 MET A N 1
ATOM 749 C CA . MET A 1 94 ? -5.082 -1.206 8.562 1.00 94.94 94 MET A CA 1
ATOM 750 C C . MET A 1 94 ? -5.328 -2.648 8.098 1.00 94.94 94 MET A C 1
ATOM 752 O O . MET A 1 94 ? -6.424 -3.188 8.282 1.00 94.94 94 MET A O 1
ATOM 756 N N . LEU A 1 95 ? -4.322 -3.269 7.480 1.00 96.38 95 LEU A N 1
ATOM 757 C CA . LEU A 1 95 ? -4.461 -4.530 6.757 1.00 96.38 95 LEU A CA 1
ATOM 758 C C . LEU A 1 95 ? -3.874 -5.712 7.528 1.00 96.38 95 LEU A C 1
ATOM 760 O O . LEU A 1 95 ? -2.761 -5.658 8.046 1.00 96.38 95 LEU A O 1
ATOM 764 N N . TYR A 1 96 ? -4.587 -6.835 7.526 1.00 97.38 96 TYR A N 1
ATOM 765 C CA . TYR A 1 96 ? -4.011 -8.114 7.919 1.00 97.38 96 TYR A CA 1
ATOM 766 C C . TYR A 1 96 ? -2.952 -8.559 6.908 1.00 97.38 96 TYR A C 1
ATOM 768 O O . TYR A 1 96 ? -2.982 -8.180 5.739 1.00 97.38 96 TYR A O 1
ATOM 776 N N . ALA A 1 97 ? -2.030 -9.426 7.336 1.00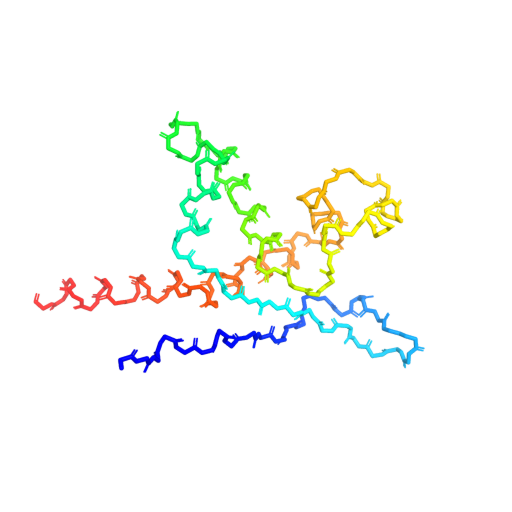 96.25 97 ALA A N 1
ATOM 777 C CA . ALA A 1 97 ? -0.892 -9.843 6.514 1.00 96.25 97 ALA A CA 1
ATOM 778 C C . ALA A 1 97 ? -1.293 -10.373 5.120 1.00 96.25 97 ALA A C 1
ATOM 780 O O . ALA A 1 97 ? -0.635 -10.059 4.130 1.00 96.25 97 ALA A O 1
ATOM 781 N N . GLY A 1 98 ? -2.389 -11.138 5.030 1.00 96.00 98 GLY A N 1
ATOM 782 C CA . GLY A 1 98 ? -2.912 -11.635 3.752 1.00 96.00 98 GLY A CA 1
ATOM 783 C C . GLY A 1 98 ? -3.524 -10.541 2.869 1.00 96.00 98 GLY A C 1
ATOM 784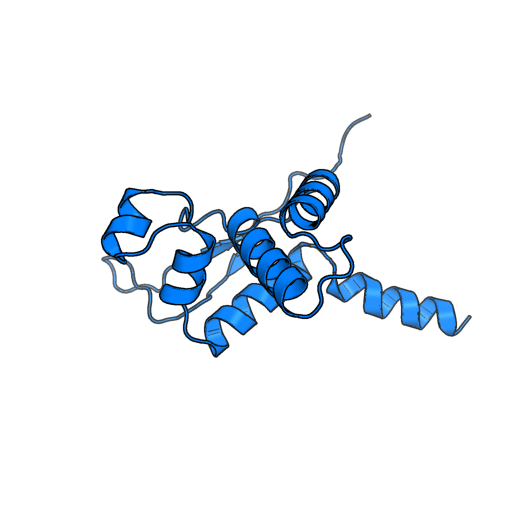 O O . GLY A 1 98 ? -3.320 -10.546 1.658 1.00 96.00 98 GLY A O 1
ATOM 785 N N . GLU A 1 99 ? -4.215 -9.572 3.469 1.00 96.81 99 GLU A N 1
ATOM 786 C CA . GLU A 1 99 ? -4.818 -8.433 2.761 1.00 96.81 99 GLU A CA 1
ATOM 787 C C . GLU A 1 99 ? -3.731 -7.495 2.225 1.00 96.81 99 GLU A C 1
ATOM 789 O O . GLU A 1 99 ? -3.774 -7.083 1.068 1.00 96.81 99 GLU A O 1
ATOM 794 N N . TYR A 1 100 ? -2.695 -7.231 3.028 1.00 97.06 100 TYR A N 1
ATOM 795 C CA . TYR A 1 100 ? -1.528 -6.463 2.601 1.00 97.06 100 TYR A CA 1
ATOM 796 C C . TYR A 1 100 ? -0.789 -7.157 1.451 1.00 97.06 100 TYR A C 1
ATOM 798 O O . TYR A 1 100 ? -0.442 -6.517 0.461 1.00 97.06 100 TYR A O 1
ATOM 806 N N . ALA A 1 101 ? -0.594 -8.477 1.532 1.00 95.75 101 ALA A N 1
ATOM 807 C CA . ALA A 1 101 ? 0.011 -9.241 0.444 1.00 95.75 101 ALA A CA 1
ATOM 808 C C . ALA A 1 101 ? -0.817 -9.155 -0.853 1.00 95.75 101 ALA A C 1
ATOM 810 O O . ALA A 1 101 ? -0.244 -9.037 -1.938 1.00 95.75 101 ALA A O 1
ATOM 811 N N . ASN A 1 102 ? -2.150 -9.164 -0.747 1.00 95.69 102 ASN A N 1
ATOM 812 C CA . ASN A 1 102 ? -3.037 -8.981 -1.893 1.00 95.69 102 ASN A CA 1
ATOM 813 C C . ASN A 1 102 ? -2.935 -7.565 -2.484 1.00 95.69 102 ASN A C 1
ATOM 815 O O . ASN A 1 102 ? -2.809 -7.420 -3.698 1.00 95.69 102 ASN A O 1
ATOM 819 N N . LEU A 1 103 ? -2.896 -6.527 -1.642 1.00 96.88 103 LEU A N 1
ATOM 820 C CA . LEU A 1 103 ? -2.666 -5.150 -2.088 1.00 96.88 103 LEU A CA 1
ATOM 821 C C . LEU A 1 103 ? -1.340 -5.025 -2.852 1.00 96.88 103 LEU A C 1
ATOM 823 O O . LEU A 1 103 ? -1.307 -4.475 -3.951 1.00 96.88 103 LEU A O 1
ATOM 827 N N . VAL A 1 104 ? -0.251 -5.580 -2.310 1.00 96.31 104 VAL A N 1
ATOM 828 C CA . VAL A 1 104 ? 1.064 -5.577 -2.972 1.00 96.31 104 VAL A CA 1
ATOM 829 C C . VAL A 1 104 ? 0.992 -6.254 -4.343 1.00 96.31 104 VAL A C 1
ATOM 831 O O . VAL A 1 104 ? 1.592 -5.760 -5.298 1.00 96.31 104 VAL A O 1
ATOM 834 N N . LYS A 1 105 ? 0.252 -7.361 -4.465 1.00 95.25 105 LYS A N 1
ATOM 835 C CA . LYS A 1 105 ? 0.051 -8.060 -5.740 1.00 95.25 105 LYS A CA 1
ATOM 836 C C . LYS A 1 105 ? -0.673 -7.177 -6.763 1.00 95.25 105 LYS A C 1
ATOM 838 O O . LYS A 1 105 ? -0.166 -7.004 -7.866 1.00 95.25 105 LYS A O 1
ATOM 843 N N . GLU A 1 106 ? -1.803 -6.575 -6.401 1.00 95.50 106 GLU A N 1
ATOM 844 C CA . GLU A 1 106 ? -2.556 -5.689 -7.304 1.00 95.50 106 GLU A CA 1
ATOM 845 C C . GLU A 1 106 ? -1.737 -4.466 -7.739 1.00 95.50 106 GLU A C 1
ATOM 847 O O . GLU A 1 106 ? -1.779 -4.046 -8.896 1.00 95.50 106 GLU A O 1
ATOM 852 N N . ILE A 1 107 ? -0.924 -3.925 -6.830 1.00 95.62 107 ILE A N 1
ATOM 853 C CA . ILE A 1 107 ? -0.026 -2.80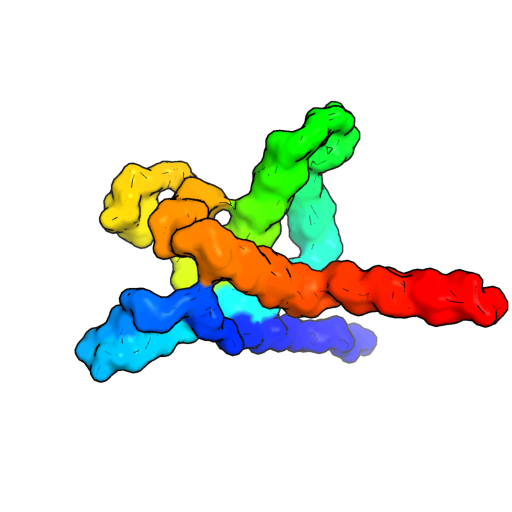6 -7.121 1.00 95.62 107 ILE A CA 1
ATOM 854 C C . ILE A 1 107 ? 1.097 -3.217 -8.078 1.00 95.62 107 ILE A C 1
ATOM 856 O O . ILE A 1 107 ? 1.501 -2.433 -8.938 1.00 95.62 107 ILE A O 1
ATOM 860 N N . ARG A 1 108 ? 1.608 -4.444 -7.981 1.00 93.25 108 ARG A N 1
ATOM 861 C CA . ARG A 1 108 ? 2.589 -4.952 -8.947 1.00 93.25 108 ARG A CA 1
ATOM 862 C C . ARG A 1 108 ? 1.975 -5.163 -10.326 1.00 93.25 108 ARG A C 1
ATOM 864 O O . ARG A 1 108 ? 2.605 -4.792 -11.318 1.00 93.25 108 ARG A O 1
ATOM 871 N N . ASP A 1 109 ? 0.756 -5.692 -10.383 1.00 92.50 109 ASP A N 1
ATOM 872 C CA . ASP A 1 109 ? 0.027 -5.905 -11.634 1.00 92.50 109 ASP A CA 1
ATOM 873 C C . ASP A 1 109 ? -0.282 -4.581 -12.347 1.00 92.50 109 ASP A C 1
ATOM 875 O O . ASP A 1 109 ? 0.039 -4.427 -13.528 1.00 92.50 109 ASP A O 1
ATOM 879 N N . ILE A 1 110 ? -0.825 -3.583 -11.635 1.00 92.31 110 ILE A N 1
ATOM 880 C CA . ILE A 1 110 ? -1.186 -2.295 -12.250 1.00 92.31 110 ILE A CA 1
ATOM 881 C C . ILE A 1 110 ? 0.039 -1.543 -12.788 1.00 92.31 110 ILE 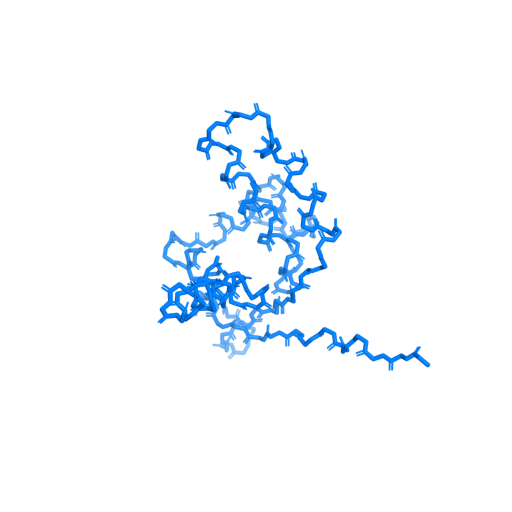A C 1
ATOM 883 O O . ILE A 1 110 ? -0.054 -0.872 -13.815 1.00 92.31 110 ILE A O 1
ATOM 887 N N . ASN A 1 111 ? 1.197 -1.699 -12.138 1.00 91.62 111 ASN A N 1
ATOM 888 C CA . ASN A 1 111 ? 2.473 -1.144 -12.594 1.00 91.62 111 ASN A CA 1
ATOM 889 C C . ASN A 1 111 ? 3.170 -2.012 -13.661 1.00 91.62 111 ASN A C 1
ATOM 891 O O . ASN A 1 111 ? 4.241 -1.653 -14.147 1.00 91.62 111 ASN A O 1
ATOM 895 N N . GLY A 1 112 ? 2.590 -3.156 -14.040 1.00 88.75 112 GLY A N 1
ATOM 896 C CA . GLY A 1 112 ? 3.146 -4.051 -15.056 1.00 88.75 112 GLY A CA 1
ATOM 897 C C . GLY A 1 112 ? 4.440 -4.753 -14.634 1.00 88.75 112 GLY A C 1
ATOM 898 O O . GLY A 1 112 ? 5.176 -5.241 -15.492 1.00 88.75 112 GLY A O 1
ATOM 899 N N . PHE A 1 113 ? 4.738 -4.825 -13.334 1.00 85.56 113 PHE A N 1
ATOM 900 C CA . PHE A 1 113 ? 5.934 -5.512 -12.837 1.00 85.56 113 PHE A CA 1
ATOM 901 C C . PHE A 1 113 ? 5.862 -7.024 -13.031 1.00 85.56 113 PHE A C 1
ATOM 903 O O . PHE A 1 113 ? 6.899 -7.658 -13.216 1.00 85.56 113 PHE A O 1
ATOM 910 N N . ASP A 1 114 ? 4.656 -7.589 -13.052 1.00 70.62 114 ASP A N 1
ATOM 911 C CA . ASP A 1 114 ? 4.473 -9.021 -13.276 1.00 70.62 114 ASP A CA 1
ATOM 912 C C . ASP A 1 114 ? 4.537 -9.389 -14.776 1.00 70.62 114 ASP A C 1
ATOM 914 O O . ASP A 1 114 ? 5.022 -10.468 -15.110 1.00 70.62 114 ASP A O 1
ATOM 918 N N . LYS A 1 115 ? 4.210 -8.459 -15.693 1.00 58.69 115 LYS A N 1
ATOM 919 C CA . LYS A 1 115 ? 4.312 -8.664 -17.157 1.00 58.69 115 LYS A CA 1
ATOM 920 C C . LYS A 1 115 ? 5.752 -8.761 -17.657 1.00 58.69 115 LYS A C 1
ATOM 922 O O . LYS A 1 115 ? 6.061 -9.610 -18.486 1.00 58.69 115 LYS A O 1
ATOM 927 N N . LYS A 1 116 ? 6.666 -7.964 -17.082 1.00 54.12 116 LYS A N 1
ATOM 928 C CA . LYS A 1 116 ? 8.103 -8.036 -17.412 1.00 54.12 116 LYS A CA 1
ATOM 929 C C . LYS A 1 116 ? 8.693 -9.436 -17.189 1.00 54.12 116 LYS A C 1
ATOM 931 O O . LYS A 1 116 ? 9.669 -9.780 -17.842 1.00 54.12 116 LYS A O 1
ATOM 936 N N . LEU A 1 117 ? 8.136 -10.244 -16.282 1.00 45.06 117 LEU A N 1
ATOM 937 C CA . LEU A 1 117 ? 8.629 -11.599 -16.015 1.00 45.06 117 LEU A CA 1
ATOM 938 C C . LEU A 1 117 ? 8.180 -12.624 -17.074 1.00 45.06 117 LEU A C 1
ATOM 940 O O . LEU A 1 117 ? 8.857 -13.635 -17.257 1.00 45.06 117 LEU A O 1
ATOM 944 N N . GLU A 1 118 ? 7.043 -12.398 -17.732 1.00 48.97 118 GLU A N 1
ATOM 945 C CA . GLU A 1 118 ? 6.517 -13.282 -18.779 1.00 48.97 118 GLU A CA 1
ATOM 946 C C . GLU A 1 118 ? 7.147 -12.967 -20.140 1.00 48.97 118 GLU A C 1
ATOM 948 O O . GLU A 1 118 ? 7.636 -13.889 -20.791 1.00 48.97 118 GLU A O 1
ATOM 953 N N . ASP A 1 119 ? 7.281 -11.685 -20.497 1.00 51.75 119 ASP A N 1
ATOM 954 C CA . ASP A 1 119 ? 7.929 -11.261 -21.750 1.00 51.75 119 ASP A CA 1
ATOM 955 C C . ASP A 1 119 ? 9.410 -11.704 -21.809 1.00 51.75 119 ASP A C 1
ATOM 957 O O . ASP A 1 119 ? 9.871 -12.241 -22.816 1.00 51.75 119 ASP A O 1
ATOM 961 N N . LEU A 1 120 ? 10.142 -11.621 -20.687 1.00 46.97 120 LEU A N 1
ATOM 962 C CA . LEU A 1 120 ? 11.526 -12.114 -20.585 1.00 46.97 120 LEU A CA 1
ATOM 963 C C . LEU A 1 120 ? 11.656 -13.641 -20.762 1.00 46.97 120 LEU A C 1
ATOM 965 O O . LEU A 1 120 ? 12.729 -14.134 -21.114 1.00 46.97 120 LEU A O 1
ATOM 969 N N . LYS A 1 121 ? 10.596 -14.419 -20.497 1.00 47.84 121 LYS A N 1
ATOM 970 C CA . LYS A 1 121 ? 10.608 -15.882 -20.687 1.00 47.84 121 LYS A CA 1
ATOM 971 C C . LYS A 1 121 ? 10.345 -16.288 -22.134 1.00 47.84 121 LYS A C 1
ATOM 973 O O . LYS A 1 121 ? 10.786 -17.371 -22.522 1.00 47.84 121 LYS A O 1
ATOM 978 N N . GLU A 1 122 ? 9.627 -15.473 -22.903 1.00 50.78 122 GLU A N 1
ATOM 979 C CA . GLU A 1 122 ? 9.412 -15.709 -24.334 1.00 50.78 122 GLU A CA 1
ATOM 980 C C . GLU A 1 122 ? 10.630 -15.285 -25.164 1.00 50.78 122 GLU A C 1
ATOM 982 O O . GLU A 1 122 ? 11.036 -16.024 -26.059 1.00 50.78 122 GLU A O 1
ATOM 987 N N . GLU A 1 123 ? 11.299 -14.184 -24.806 1.00 50.69 123 GLU A N 1
ATOM 988 C CA . GLU A 1 123 ? 12.548 -13.761 -25.462 1.00 50.69 123 GLU A CA 1
ATOM 989 C C . GLU A 1 123 ? 13.717 -14.732 -25.224 1.00 50.69 123 GLU A C 1
ATOM 991 O O . GLU A 1 123 ? 14.579 -14.875 -26.082 1.00 50.69 123 GLU A O 1
ATOM 996 N N . ALA A 1 124 ? 13.738 -15.462 -24.103 1.00 49.62 124 ALA A N 1
ATOM 997 C CA . ALA A 1 124 ? 14.759 -16.480 -23.826 1.00 49.62 124 ALA A CA 1
ATOM 998 C C . ALA A 1 124 ? 14.538 -17.819 -24.565 1.00 49.62 124 ALA A C 1
ATOM 1000 O O . ALA A 1 124 ? 15.345 -18.741 -24.417 1.00 49.62 124 ALA A O 1
ATOM 1001 N N . LYS A 1 125 ? 13.431 -17.961 -25.308 1.00 52.28 125 LYS A N 1
ATOM 1002 C CA . LYS A 1 125 ? 13.091 -19.171 -26.076 1.00 52.28 125 LYS A CA 1
ATOM 1003 C C . LYS A 1 125 ? 13.237 -19.008 -27.596 1.00 52.28 125 LYS A C 1
ATOM 1005 O O . LYS A 1 125 ? 13.033 -20.005 -28.290 1.00 52.28 125 LYS A O 1
ATOM 1010 N N . ASN A 1 126 ? 13.597 -17.819 -28.089 1.00 45.94 126 ASN A N 1
ATOM 1011 C CA . ASN A 1 126 ? 13.852 -17.535 -29.508 1.00 45.94 126 ASN A CA 1
ATOM 1012 C C . ASN A 1 126 ? 15.338 -17.315 -29.802 1.00 45.94 126 ASN A C 1
ATOM 1014 O O . ASN A 1 126 ? 16.037 -16.738 -28.943 1.00 45.94 126 ASN A O 1
#

Sequence (126 aa):
MDNAFKTKSRHICVSERFKDDDGETIMWEIAPITERENEEIKRLSGFFDGCGKDSIEKYISRLCVKCVKYPDLEDISLQESYGVFGAETLVKSMLYAGEYANLVKEIRDINGFDKKLEDLKEEAKN

Nearest PDB structures (foldseek):
  3klu-assembly1_A  TM=8.954E-01  e=6.799E-08  Bacillus subtilis
  2ob9-assembly1_A  TM=5.329E-01  e=1.228E+00  Byrnievirus HK97
  4dzd-assembly1_A  TM=5.144E-01  e=3.878E+00  Escherichia coli K-12

Radius of gyration: 16.36 Å; Cα contacts (8 Å, |Δi|>4): 138; chains: 1; bounding box: 48×34×47 Å

Foldseek 3Di:
DDPPDDFDKDWAQLDLPDADPVSGGDTWIFTADDVVVLVVLLVVLCVVVPDPPSSVLSSLLVLLQVGTPPPNLPDPVQCVVLPHPHSSVSVVSVDDPVSSVVSSVVSCVSNCVVVVVVVVVVVVVD

Secondary structure (DSSP, 8-state):
---S-----EEE---TT-B-TTSPBPPEEE----HHHHHHHHHHTTTTTT--HHHHHHHHHHHHHHHEEES-TT-HHHHHHTT-SSHHHHHHHHS-HHHHHHHHHHHHHHTTTTHHHHHHHHHTT-

Organism: NCBI:txid2840819

Solvent-accessible surface area (backbone atoms only — not comparable to full-atom values): 7257 Å² total; per-residue (Å²): 142,86,76,84,66,80,81,72,62,45,77,42,80,56,46,82,82,45,54,50,98,87,66,48,62,48,63,30,31,34,35,59,73,53,69,71,56,49,51,51,44,34,59,78,25,37,51,84,71,75,48,60,74,67,15,55,51,44,29,52,37,50,50,49,49,72,23,38,63,32,71,57,50,80,38,61,69,58,26,55,74,71,74,39,77,56,34,54,50,35,58,61,69,76,34,54,76,68,35,43,53,50,46,53,49,53,54,34,52,65,56,44,61,60,52,59,60,53,57,56,57,56,61,74,73,109

InterPro domains:
  IPR014986 Phage-like element PBSX protein XkdN-like [PF08890] (3-125)
  IPR038559 Phage-like element PBSX protein XkdN-like superfamily [G3DSA:3.30.2220.30] (2-114)